Protein AF-A0A9D5JM65-F1 (afdb_monomer)

Radius of gyration: 15.27 Å; Cα contacts (8 Å, |Δi|>4): 127; chains: 1; bounding box: 40×22×41 Å

pLDDT: mean 88.27, std 8.83, range [47.34, 97.44]

Secondary structure (DSSP, 8-state):
---STT-SS-EE--TT-B-TTSPBPP-EE---EEEEEE-GGG-EEEEEE-SS-TTTT-TTSTTSSTTHHHHHHT--EEPP-

Foldseek 3Di:
DAADPPHPFHFDFDPPQQDPVGDGHGPDTQDKDKDWDQDPPRDIWIWIAGLFAPCCPDPPDPRGRPRNVCSVVVHIHTDDD

Solvent-accessible surface area (backbone atoms only — not comparable to full-atom values): 4999 Å² total; per-residue (Å²): 139,84,27,56,96,93,39,97,55,42,52,34,57,56,96,83,30,55,44,99,88,68,47,76,40,74,78,47,65,51,63,80,44,76,49,79,46,77,48,79,95,73,43,74,45,50,33,32,43,33,47,41,28,90,33,72,90,38,84,85,41,83,38,15,58,75,24,35,68,48,41,72,74,71,54,66,50,69,59,86,131

Sequence (81 aa):
MRGGPDTLRSVHGGRDSFTEQGFLETIIGGAHMMVADRGENGRLYLRFIHQFGAATRDDNSPHYEERAVLFASGDWKVMPR

Mean predicted aligned error: 5.07 Å

Structure (mmCIF, N/CA/C/O backbone):
data_AF-A0A9D5JM65-F1
#
_entry.id   AF-A0A9D5JM65-F1
#
loop_
_atom_site.group_PDB
_atom_site.id
_atom_site.type_symbol
_atom_site.label_atom_id
_atom_site.label_alt_id
_atom_s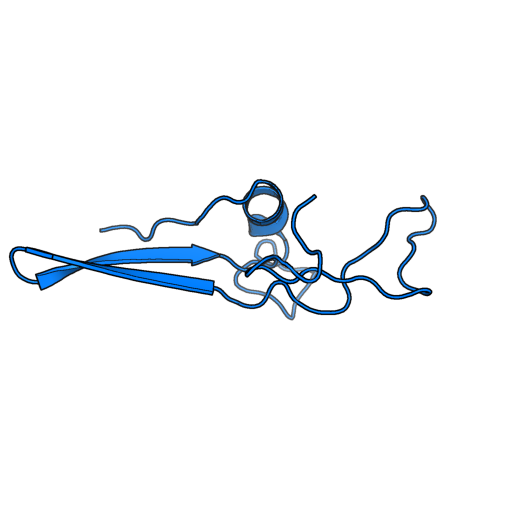ite.label_comp_id
_atom_site.label_asym_id
_atom_site.label_entity_id
_atom_site.label_seq_id
_atom_site.pdbx_PDB_ins_code
_atom_site.Cartn_x
_atom_site.Cartn_y
_atom_site.Cartn_z
_atom_site.occupancy
_atom_site.B_iso_or_equiv
_atom_site.auth_seq_id
_atom_site.auth_comp_id
_atom_site.auth_asym_id
_atom_site.auth_atom_id
_atom_site.pdbx_PDB_model_num
ATOM 1 N N . MET A 1 1 ? -4.548 -10.195 -8.383 1.00 47.34 1 MET A N 1
ATOM 2 C CA . MET A 1 1 ? -4.071 -8.814 -8.608 1.00 47.34 1 MET A CA 1
ATOM 3 C C . MET A 1 1 ? -5.280 -7.896 -8.752 1.00 47.34 1 MET A C 1
ATOM 5 O O . MET A 1 1 ? -6.144 -8.180 -9.570 1.00 47.34 1 MET A O 1
ATOM 9 N N . ARG A 1 2 ? -5.384 -6.865 -7.903 1.00 59.75 2 ARG A N 1
ATOM 10 C CA . ARG A 1 2 ? -6.277 -5.699 -8.072 1.00 59.75 2 ARG A CA 1
ATOM 11 C C . ARG A 1 2 ? -5.396 -4.556 -8.605 1.00 59.75 2 ARG A C 1
ATOM 13 O O . ARG A 1 2 ? -4.218 -4.549 -8.261 1.00 59.75 2 ARG A O 1
ATOM 20 N N . GLY A 1 3 ? -5.908 -3.656 -9.442 1.00 63.81 3 GLY A N 1
ATOM 21 C CA . GLY A 1 3 ? -5.080 -2.624 -10.092 1.00 63.81 3 GLY A CA 1
ATOM 22 C C . GLY A 1 3 ? -5.457 -2.293 -11.535 1.00 63.81 3 GLY A C 1
ATOM 23 O O . GLY A 1 3 ? -4.947 -1.319 -12.070 1.00 63.81 3 GLY A O 1
ATOM 24 N N . GLY A 1 4 ? -6.342 -3.079 -12.161 1.00 67.19 4 GLY A N 1
ATOM 25 C CA . GLY A 1 4 ? -6.883 -2.779 -13.489 1.00 67.19 4 GLY A CA 1
ATOM 26 C C . GLY A 1 4 ? -7.851 -1.583 -13.488 1.00 67.19 4 GLY A C 1
ATOM 27 O O . GLY A 1 4 ? -8.234 -1.113 -12.410 1.00 67.19 4 GLY A O 1
ATOM 28 N N . PRO A 1 5 ? -8.284 -1.122 -14.678 1.00 70.69 5 PRO A N 1
ATOM 29 C CA . PRO A 1 5 ? -9.081 0.101 -14.855 1.00 70.69 5 PRO A CA 1
ATOM 30 C C . PRO A 1 5 ? -10.401 0.120 -14.064 1.00 70.69 5 PRO A C 1
ATOM 32 O O . PRO A 1 5 ? -10.898 1.193 -13.742 1.00 70.69 5 PRO A O 1
ATOM 35 N N . ASP A 1 6 ? -10.909 -1.048 -13.662 1.00 80.00 6 ASP A N 1
ATOM 36 C CA . ASP A 1 6 ? -12.167 -1.198 -12.919 1.00 80.00 6 ASP A CA 1
ATOM 37 C C . ASP A 1 6 ? -11.977 -1.348 -11.398 1.00 80.00 6 ASP A C 1
ATOM 39 O O . ASP A 1 6 ? -12.830 -1.895 -10.695 1.00 80.00 6 ASP A O 1
ATOM 43 N N . THR A 1 7 ? -10.839 -0.908 -10.850 1.00 80.31 7 THR A N 1
ATOM 44 C CA . THR A 1 7 ? -10.581 -0.972 -9.405 1.00 80.31 7 THR A CA 1
ATOM 45 C C . THR A 1 7 ? -10.269 0.397 -8.815 1.00 80.31 7 THR A C 1
ATOM 47 O O . THR A 1 7 ? -9.437 1.132 -9.331 1.00 80.31 7 THR A O 1
ATOM 50 N N . LEU A 1 8 ? -10.890 0.714 -7.669 1.00 78.25 8 LEU A N 1
ATOM 51 C CA . LEU A 1 8 ? -10.630 1.958 -6.922 1.00 78.25 8 LEU A CA 1
ATOM 52 C C . LEU A 1 8 ? -9.155 2.122 -6.526 1.00 78.25 8 LEU A C 1
ATOM 54 O O . LEU A 1 8 ? -8.688 3.234 -6.299 1.00 78.25 8 LEU A O 1
ATOM 58 N N . ARG A 1 9 ? -8.427 1.009 -6.415 1.00 82.38 9 ARG A N 1
ATOM 59 C CA . ARG A 1 9 ? -7.011 0.996 -6.072 1.00 82.38 9 ARG A CA 1
ATOM 60 C C . ARG A 1 9 ? -6.177 0.818 -7.332 1.00 82.38 9 ARG A C 1
ATOM 62 O O . ARG A 1 9 ? -6.108 -0.285 -7.860 1.00 82.38 9 ARG A O 1
ATOM 69 N N . SER A 1 10 ? -5.504 1.884 -7.751 1.00 84.38 10 SER A N 1
ATOM 70 C CA . SER A 1 10 ? -4.592 1.890 -8.892 1.00 84.38 10 SER A CA 1
ATOM 71 C C . SER A 1 10 ? -3.172 1.498 -8.471 1.00 84.38 10 SER A C 1
ATOM 73 O O . SER A 1 10 ? -2.611 2.083 -7.547 1.00 84.38 10 SER A O 1
ATOM 75 N N . VAL A 1 11 ? -2.582 0.513 -9.150 1.00 85.81 11 VAL A N 1
ATOM 76 C CA . VAL A 1 11 ? -1.173 0.103 -9.007 1.00 85.81 11 VAL A CA 1
ATOM 77 C C . VAL A 1 11 ? -0.695 -0.297 -10.399 1.00 85.81 11 VAL A C 1
ATOM 79 O O . VAL A 1 11 ? -1.178 -1.284 -10.949 1.00 85.81 11 VAL A O 1
ATOM 82 N N . HIS A 1 12 ? 0.185 0.507 -10.991 1.00 84.06 12 HIS A N 1
ATOM 83 C CA . HIS A 1 12 ? 0.582 0.384 -12.393 1.00 84.06 12 HIS A CA 1
ATOM 84 C C . HIS A 1 12 ? 2.105 0.412 -12.524 1.00 84.06 12 HIS A C 1
ATOM 86 O O . HIS A 1 12 ? 2.763 1.310 -11.995 1.00 84.06 12 HIS A O 1
ATOM 92 N N . GLY A 1 13 ? 2.653 -0.551 -13.261 1.00 85.12 13 GLY A N 1
ATOM 93 C CA . GLY A 1 13 ? 4.018 -0.496 -13.787 1.00 85.12 13 GLY A CA 1
ATOM 94 C C . GLY A 1 13 ? 4.062 0.081 -15.203 1.00 85.12 13 GLY A C 1
ATOM 95 O O . GLY A 1 13 ? 3.024 0.274 -15.839 1.00 85.12 13 GLY A O 1
ATOM 96 N N . GLY A 1 14 ? 5.265 0.356 -15.695 1.00 84.69 14 GLY A N 1
ATOM 97 C CA . GLY A 1 14 ? 5.537 0.751 -17.076 1.00 84.69 14 GLY A CA 1
ATOM 98 C C . GLY A 1 14 ? 6.246 -0.362 -17.846 1.00 84.69 14 GLY A C 1
ATOM 99 O O . GLY A 1 14 ? 6.668 -1.360 -17.273 1.00 84.69 14 GLY A O 1
ATOM 100 N N . ARG A 1 15 ? 6.409 -0.189 -19.162 1.00 82.19 15 ARG A N 1
ATOM 101 C CA . ARG A 1 15 ? 7.129 -1.167 -20.004 1.00 82.19 15 ARG A CA 1
ATOM 102 C C . ARG A 1 15 ? 8.577 -1.384 -19.552 1.00 82.19 15 ARG A C 1
ATOM 104 O O . ARG A 1 15 ? 9.103 -2.469 -19.760 1.00 82.19 15 ARG A O 1
ATOM 111 N N . ASP A 1 16 ? 9.156 -0.378 -18.905 1.00 88.00 16 ASP A N 1
ATOM 112 C CA . ASP A 1 16 ? 10.552 -0.359 -18.474 1.00 88.00 16 ASP A CA 1
ATOM 113 C C . ASP A 1 16 ? 10.724 -0.618 -16.964 1.00 88.00 16 ASP A C 1
ATOM 115 O O . ASP A 1 16 ? 11.826 -0.472 -16.453 1.00 88.00 16 ASP A O 1
ATOM 119 N N . SER A 1 17 ? 9.665 -0.997 -16.230 1.00 86.19 17 SER A N 1
ATOM 120 C CA . SER A 1 17 ? 9.763 -1.316 -14.791 1.00 86.19 17 SER A CA 1
ATOM 121 C C . SER A 1 17 ? 9.854 -2.807 -14.488 1.00 86.19 17 SER A C 1
ATOM 123 O O . SER A 1 17 ? 9.447 -3.246 -13.414 1.00 86.19 17 SER A O 1
ATOM 125 N N . PHE A 1 18 ? 10.360 -3.606 -15.423 1.00 92.00 18 PHE A N 1
ATOM 126 C CA . PHE A 1 18 ? 10.704 -4.987 -15.110 1.00 92.00 18 PHE A CA 1
ATOM 127 C C . PHE A 1 18 ? 12.018 -5.029 -14.328 1.00 92.00 18 PHE A C 1
ATOM 129 O O . PHE A 1 18 ? 13.023 -4.481 -14.778 1.00 92.00 18 PHE A O 1
ATOM 136 N N . THR A 1 19 ? 12.023 -5.705 -13.181 1.00 90.00 19 THR A N 1
ATOM 137 C CA . THR A 1 19 ? 13.260 -6.053 -12.480 1.00 90.00 19 THR A CA 1
ATOM 138 C C . THR A 1 19 ? 14.073 -7.041 -13.313 1.00 90.00 19 THR A C 1
ATOM 140 O O . THR A 1 19 ? 13.545 -7.711 -14.205 1.00 90.00 19 THR A O 1
ATOM 143 N N . GLU A 1 20 ? 15.355 -7.209 -12.986 1.00 91.44 20 GLU A N 1
ATOM 144 C CA . GLU A 1 20 ? 16.216 -8.216 -13.627 1.00 91.44 20 GLU A CA 1
ATOM 145 C C . GLU A 1 20 ? 15.657 -9.646 -13.496 1.00 91.44 20 GLU A C 1
ATOM 147 O O . GLU A 1 20 ? 15.893 -10.498 -14.348 1.00 91.44 20 GLU A O 1
ATOM 152 N N . GLN A 1 21 ? 14.871 -9.903 -12.447 1.00 93.06 21 GLN A N 1
ATOM 153 C CA . GLN A 1 21 ? 14.187 -11.173 -12.191 1.00 93.06 21 GLN A CA 1
ATOM 154 C C . GLN A 1 21 ? 12.829 -11.286 -12.910 1.00 93.06 21 GLN A C 1
ATOM 156 O O . GLN A 1 21 ? 12.135 -12.290 -12.755 1.00 93.06 21 GLN A O 1
ATOM 161 N N . GLY A 1 22 ? 12.436 -10.278 -13.696 1.00 90.75 22 GLY A N 1
ATOM 162 C CA . GLY A 1 22 ? 11.215 -10.274 -14.5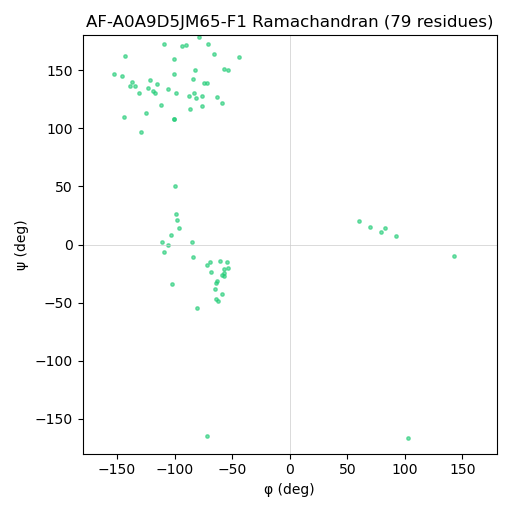00 1.00 90.75 22 GLY A CA 1
ATOM 163 C C . GLY A 1 22 ? 9.942 -9.878 -13.747 1.00 90.75 22 GLY A C 1
ATOM 164 O O . GLY A 1 22 ? 8.845 -10.095 -14.265 1.00 90.75 22 GLY A O 1
ATOM 165 N N . PHE A 1 23 ? 10.046 -9.299 -12.547 1.00 88.94 23 PHE A N 1
ATOM 166 C CA . PHE A 1 23 ? 8.882 -8.770 -11.829 1.00 88.94 23 PHE A CA 1
ATOM 167 C C . PHE A 1 23 ? 8.554 -7.357 -12.297 1.00 88.94 23 PHE A C 1
ATOM 169 O O . PHE A 1 23 ? 9.454 -6.569 -12.543 1.00 88.94 23 PHE A O 1
ATOM 176 N N . LEU A 1 24 ? 7.270 -7.012 -12.393 1.00 88.25 24 LEU A N 1
ATOM 177 C CA . LEU A 1 24 ? 6.860 -5.649 -12.722 1.00 88.25 24 LEU A CA 1
ATOM 178 C C . LEU A 1 24 ? 6.783 -4.796 -11.449 1.00 88.25 24 LEU A C 1
ATOM 180 O O . LEU A 1 24 ? 5.934 -5.037 -10.588 1.00 88.25 24 LEU A O 1
ATOM 184 N N . GLU A 1 25 ? 7.620 -3.769 -11.357 1.00 88.12 25 GLU A N 1
ATOM 185 C CA . GLU A 1 25 ? 7.553 -2.762 -10.302 1.00 88.12 25 GLU A CA 1
ATOM 186 C C . GLU A 1 25 ? 6.519 -1.680 -10.616 1.00 88.12 25 GLU A C 1
ATOM 188 O O . GLU A 1 25 ? 6.231 -1.350 -11.772 1.00 88.12 25 GLU A O 1
ATOM 193 N N . THR A 1 26 ? 5.946 -1.120 -9.553 1.00 84.88 26 THR A N 1
ATOM 194 C CA . THR A 1 26 ? 4.953 -0.047 -9.648 1.00 84.88 26 THR A CA 1
ATOM 195 C C . THR A 1 26 ? 5.647 1.294 -9.852 1.00 84.88 26 THR A C 1
ATOM 197 O O . THR A 1 26 ? 6.460 1.693 -9.027 1.00 84.88 26 THR A O 1
ATOM 200 N N . ILE A 1 27 ? 5.260 2.025 -10.898 1.00 84.75 27 ILE A N 1
ATOM 201 C CA . ILE A 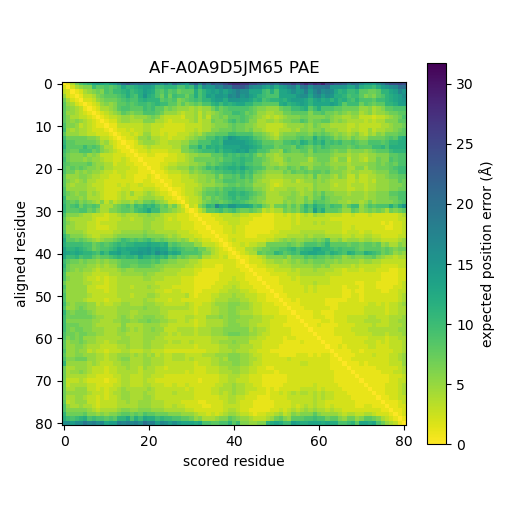1 27 ? 5.715 3.399 -11.167 1.00 84.75 27 ILE A CA 1
ATOM 202 C C . ILE A 1 27 ? 4.636 4.417 -10.762 1.00 84.75 27 ILE A C 1
ATOM 204 O O . ILE A 1 27 ? 4.949 5.524 -10.330 1.00 84.75 27 ILE A O 1
ATOM 208 N N . ILE A 1 28 ? 3.351 4.063 -10.907 1.00 81.94 28 ILE A N 1
ATOM 209 C CA . ILE A 1 28 ? 2.218 4.979 -10.711 1.00 81.94 28 ILE A CA 1
ATOM 210 C C . ILE A 1 28 ? 1.127 4.314 -9.865 1.00 81.94 28 ILE A C 1
ATOM 212 O O . ILE A 1 28 ? 0.724 3.174 -10.106 1.00 81.94 28 ILE A O 1
ATOM 216 N N . GLY A 1 29 ? 0.584 5.070 -8.911 1.00 79.44 29 GLY A N 1
ATOM 217 C CA . GLY A 1 29 ? -0.507 4.632 -8.042 1.00 79.44 29 GLY A CA 1
ATOM 218 C C . GLY A 1 29 ? -0.034 4.239 -6.643 1.00 79.44 29 GLY A C 1
ATOM 219 O O . GLY A 1 29 ? 1.068 4.584 -6.230 1.00 79.44 29 GLY A O 1
ATOM 220 N N . GLY A 1 30 ? -0.912 3.577 -5.889 1.00 75.38 30 GLY A N 1
ATOM 221 C CA . GLY A 1 30 ? -0.663 3.158 -4.505 1.00 75.38 30 GLY A CA 1
ATOM 222 C C . GLY A 1 30 ? -0.598 4.289 -3.465 1.00 75.38 30 GLY A C 1
ATOM 223 O O . GLY A 1 30 ? -0.194 4.060 -2.326 1.00 75.38 30 GLY A O 1
ATOM 224 N N . ALA A 1 31 ? -1.065 5.484 -3.839 1.00 80.06 31 ALA A N 1
ATOM 225 C CA . ALA A 1 31 ? -1.113 6.677 -2.999 1.00 80.06 31 ALA A CA 1
ATOM 226 C C . ALA A 1 31 ? -1.616 6.421 -1.565 1.00 80.06 31 ALA A C 1
ATOM 228 O O . ALA A 1 31 ? -2.298 5.439 -1.268 1.00 80.06 31 ALA A O 1
ATOM 229 N N . HIS A 1 32 ? -1.315 7.361 -0.669 1.00 90.06 32 HIS A N 1
ATOM 230 C CA . HIS A 1 32 ? -1.791 7.293 0.706 1.00 90.06 32 HIS A CA 1
ATOM 231 C C . HIS A 1 32 ? -3.323 7.266 0.734 1.00 90.06 32 HIS A C 1
ATOM 233 O O . HIS A 1 32 ? -3.979 8.184 0.245 1.00 90.06 32 HIS A O 1
ATOM 239 N N . MET A 1 33 ? -3.883 6.213 1.323 1.00 92.06 33 MET A N 1
ATOM 240 C CA . MET A 1 33 ? -5.321 6.058 1.499 1.00 92.06 33 MET A CA 1
ATOM 241 C C . MET A 1 33 ? -5.652 6.067 2.984 1.00 92.06 33 MET A C 1
ATOM 243 O O . MET A 1 33 ? -4.981 5.411 3.781 1.00 92.06 33 MET A O 1
ATOM 247 N N . MET A 1 34 ? -6.734 6.753 3.341 1.00 94.31 34 MET A N 1
ATOM 248 C CA . MET A 1 34 ? -7.244 6.820 4.704 1.00 94.31 34 MET A CA 1
ATOM 249 C C . MET A 1 34 ? -8.767 6.711 4.693 1.00 94.31 34 MET A C 1
ATOM 251 O O . MET A 1 34 ? -9.437 7.334 3.873 1.00 94.31 34 MET A O 1
ATOM 255 N N . VAL A 1 35 ? -9.299 5.915 5.615 1.00 94.56 35 VAL A N 1
ATOM 256 C CA . VAL A 1 35 ? -10.731 5.782 5.884 1.00 94.56 35 VAL A CA 1
ATOM 257 C C . VAL A 1 35 ? -10.974 6.247 7.312 1.00 94.56 35 VAL A C 1
ATOM 259 O O . VAL A 1 35 ? -10.268 5.829 8.236 1.00 94.56 35 VAL A O 1
ATOM 262 N N . ALA A 1 36 ? -11.956 7.129 7.468 1.00 94.94 36 ALA A N 1
ATOM 263 C CA . ALA A 1 36 ? -12.342 7.712 8.738 1.00 94.94 36 ALA A CA 1
ATOM 264 C C . ALA A 1 36 ? -13.832 7.462 8.979 1.00 94.94 36 ALA A C 1
ATOM 266 O O . ALA A 1 36 ? -14.671 8.025 8.277 1.00 94.94 36 ALA A O 1
ATOM 267 N N . ASP A 1 37 ? -14.146 6.656 9.989 1.00 94.50 37 ASP A N 1
ATOM 268 C CA . ASP A 1 37 ? -15.520 6.416 10.418 1.00 94.50 37 ASP A CA 1
ATOM 269 C C . ASP A 1 37 ? -15.788 7.167 11.723 1.00 94.50 37 ASP A C 1
ATOM 271 O O . ASP A 1 37 ? -15.002 7.106 12.674 1.00 94.50 37 ASP A O 1
ATOM 275 N N . ARG A 1 38 ? -16.922 7.866 11.793 1.00 92.75 38 ARG A N 1
ATOM 276 C CA . ARG A 1 38 ? -17.383 8.524 13.019 1.00 92.75 38 ARG A CA 1
ATOM 277 C C . ARG A 1 38 ? -18.461 7.668 13.67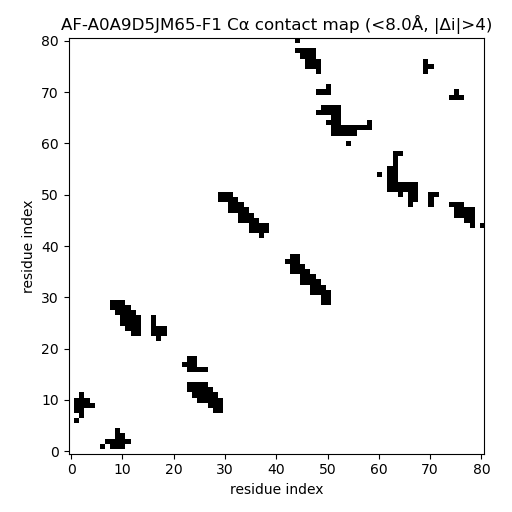0 1.00 92.75 38 ARG A C 1
ATOM 279 O O . ARG A 1 38 ? -19.576 7.577 13.166 1.00 92.75 38 ARG A O 1
ATOM 286 N N . GLY A 1 39 ? -18.110 7.042 14.785 1.00 88.62 39 GLY A N 1
ATOM 287 C CA . GLY A 1 39 ? -19.037 6.298 15.625 1.00 88.62 39 GLY A CA 1
ATOM 288 C C . GLY A 1 39 ? -19.886 7.201 16.518 1.00 88.62 39 GLY A C 1
ATOM 289 O O . GLY A 1 39 ? -19.729 8.426 16.566 1.00 88.62 39 GLY A O 1
ATOM 290 N N . GLU A 1 40 ? -20.771 6.563 17.276 1.00 90.31 40 GLU A N 1
ATOM 291 C CA . GLU A 1 40 ? -21.574 7.221 18.304 1.00 90.31 40 GLU A CA 1
ATOM 292 C C . GLU A 1 40 ? -20.687 7.937 19.335 1.00 90.31 40 GLU A C 1
ATOM 294 O O . GLU A 1 40 ? -19.534 7.560 19.575 1.00 90.31 40 GLU A O 1
ATOM 299 N N . ASN A 1 41 ? -21.218 9.006 19.932 1.00 88.62 41 ASN A N 1
ATOM 300 C CA . ASN A 1 41 ? -20.521 9.851 20.912 1.00 88.62 41 ASN A CA 1
ATOM 301 C C . ASN A 1 41 ? -19.236 10.518 20.384 1.00 88.62 41 ASN A C 1
ATOM 303 O O . ASN A 1 41 ? -18.386 10.942 21.161 1.00 88.62 41 ASN A O 1
ATOM 307 N N . GLY A 1 42 ? -19.082 10.624 19.060 1.00 89.25 42 GLY A N 1
ATOM 308 C CA . GLY A 1 42 ? -17.943 11.298 18.435 1.00 89.25 42 GLY A CA 1
ATOM 309 C C . GLY A 1 42 ? -16.659 10.469 18.384 1.00 89.25 42 GLY A C 1
ATOM 310 O O . GLY A 1 42 ? -15.617 11.020 18.036 1.00 89.25 42 GLY A O 1
ATOM 311 N N . ARG A 1 43 ? -16.715 9.163 18.683 1.00 91.75 43 ARG A N 1
ATOM 312 C CA . ARG A 1 43 ? -15.550 8.276 18.562 1.00 91.75 43 ARG A CA 1
ATOM 313 C C . ARG A 1 43 ? -15.102 8.190 17.103 1.00 91.75 43 ARG A C 1
A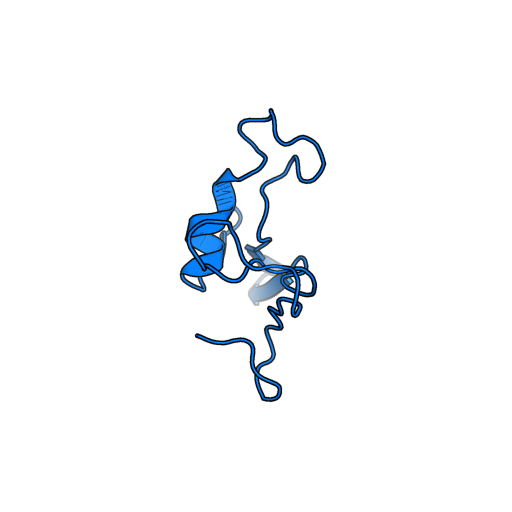TOM 315 O O . ARG A 1 43 ? -15.900 7.850 16.234 1.00 91.75 43 ARG A O 1
ATOM 322 N N . LEU A 1 44 ? -13.827 8.459 16.845 1.00 93.12 44 LEU A N 1
ATOM 323 C CA . LEU A 1 44 ? -13.243 8.389 15.509 1.00 93.12 44 LEU A CA 1
ATOM 324 C C . LEU A 1 44 ? -12.507 7.059 15.326 1.00 93.12 44 LEU A C 1
ATOM 326 O O . LEU A 1 44 ? -11.691 6.673 16.161 1.00 93.12 44 LEU A O 1
ATOM 330 N N . TYR A 1 45 ? -12.782 6.368 14.226 1.00 94.31 45 TYR A N 1
ATOM 331 C CA . TYR A 1 45 ? -12.060 5.176 13.808 1.00 94.31 45 TYR A CA 1
ATOM 332 C C . TYR A 1 45 ? -11.275 5.490 12.552 1.00 94.31 45 TYR A C 1
ATOM 334 O O . TYR A 1 45 ? -11.849 5.851 11.528 1.00 94.31 45 TYR A O 1
ATOM 342 N N . LEU A 1 46 ? -9.957 5.344 12.642 1.00 95.50 46 LEU A N 1
ATOM 343 C CA . LEU A 1 46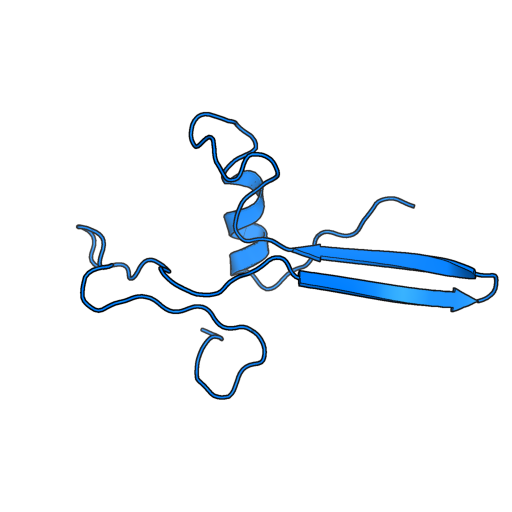 ? -9.056 5.646 11.546 1.00 95.50 46 LEU A CA 1
ATOM 344 C C . LEU A 1 46 ? -8.309 4.394 11.133 1.00 95.50 46 LEU A C 1
ATOM 346 O O . LEU A 1 46 ? -7.719 3.687 11.956 1.00 95.50 46 LEU A O 1
ATOM 350 N N . ARG A 1 47 ? -8.288 4.164 9.829 1.00 96.31 47 ARG A N 1
ATOM 351 C CA . ARG A 1 47 ? -7.421 3.169 9.221 1.00 96.31 47 ARG A CA 1
ATOM 352 C C . ARG A 1 47 ? -6.811 3.742 7.957 1.00 96.31 47 ARG A C 1
ATOM 354 O O . ARG A 1 47 ? -7.478 4.456 7.212 1.00 96.31 47 ARG A O 1
ATOM 361 N N . PHE A 1 48 ? -5.538 3.463 7.732 1.00 95.12 48 PHE A N 1
ATOM 362 C CA . PHE A 1 48 ? -4.799 4.025 6.609 1.00 95.12 48 PHE A CA 1
ATOM 363 C C . PHE A 1 48 ? -3.824 3.009 6.027 1.00 95.12 48 PHE A C 1
ATOM 365 O O . PHE A 1 48 ? -3.483 2.015 6.670 1.00 95.12 48 PHE A O 1
ATOM 372 N N . ILE A 1 49 ? -3.369 3.256 4.806 1.00 94.38 49 ILE A N 1
ATOM 373 C CA . ILE A 1 49 ? -2.318 2.465 4.180 1.00 94.38 49 ILE A CA 1
ATOM 374 C C . ILE A 1 49 ? -1.547 3.313 3.165 1.00 94.38 49 ILE A C 1
ATOM 376 O O . ILE A 1 49 ? -2.093 4.209 2.523 1.00 94.38 49 ILE A O 1
ATOM 380 N N . HIS A 1 50 ? -0.257 3.026 3.046 1.00 92.62 50 HIS A N 1
ATOM 381 C CA . HIS A 1 50 ? 0.656 3.561 2.043 1.00 92.62 50 HIS A CA 1
ATOM 382 C C . HIS A 1 50 ? 1.661 2.453 1.711 1.00 92.62 50 HIS A C 1
ATOM 384 O O . HIS A 1 50 ? 1.986 1.665 2.603 1.00 92.62 50 HIS A O 1
ATOM 390 N N . GLN A 1 51 ? 2.112 2.354 0.456 1.00 90.12 51 GLN A N 1
ATOM 391 C CA . GLN A 1 51 ? 3.027 1.275 0.042 1.00 90.12 51 GLN A CA 1
ATOM 392 C C . GLN A 1 51 ? 4.378 1.328 0.764 1.00 90.12 51 GLN A C 1
ATOM 394 O O . GLN A 1 51 ? 4.961 0.291 1.058 1.00 90.12 51 GLN A O 1
ATOM 399 N N . PHE A 1 52 ? 4.816 2.537 1.114 1.00 92.69 52 PHE A N 1
ATOM 400 C CA . PHE A 1 52 ? 5.995 2.789 1.931 1.00 92.69 52 PHE A CA 1
ATOM 401 C C . PHE A 1 52 ? 5.597 3.096 3.380 1.00 92.69 52 PHE A C 1
ATOM 403 O O . PHE A 1 52 ? 4.472 3.521 3.676 1.00 92.69 52 PHE A O 1
ATOM 410 N N . GLY A 1 53 ? 6.543 2.934 4.294 1.00 91.25 53 GLY A N 1
ATOM 411 C CA . GLY A 1 53 ? 6.464 3.412 5.663 1.00 91.25 53 GLY A CA 1
ATOM 412 C C . GLY A 1 53 ? 6.585 4.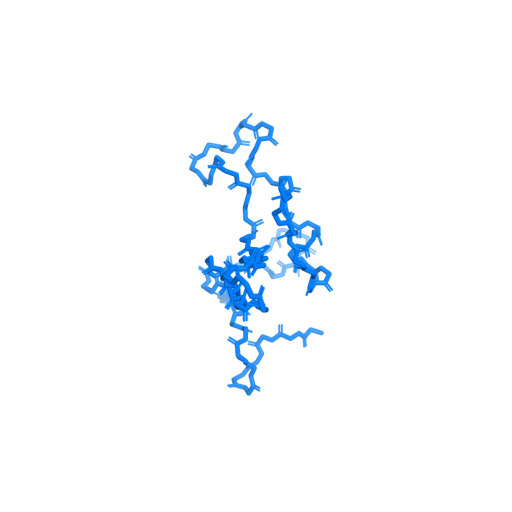936 5.779 1.00 91.25 53 GLY A C 1
ATOM 413 O O . GLY A 1 53 ? 6.382 5.686 4.821 1.00 91.25 53 GLY A O 1
ATOM 414 N N . ALA A 1 54 ? 6.843 5.411 7.000 1.00 92.75 54 ALA A N 1
ATOM 415 C CA . ALA A 1 54 ? 6.887 6.844 7.307 1.00 92.75 54 ALA A CA 1
ATOM 416 C C . ALA A 1 54 ? 8.073 7.580 6.656 1.00 92.75 54 ALA A C 1
ATOM 418 O O . ALA A 1 54 ? 7.983 8.783 6.423 1.00 92.75 54 ALA A O 1
ATOM 419 N N . ALA A 1 55 ? 9.152 6.871 6.324 1.00 95.12 55 ALA A N 1
ATOM 420 C CA . ALA A 1 55 ? 10.359 7.437 5.731 1.00 95.12 55 ALA A CA 1
ATOM 421 C C . ALA A 1 55 ? 10.393 7.236 4.206 1.00 95.12 55 ALA A C 1
ATOM 423 O O . ALA A 1 55 ? 11.382 6.780 3.658 1.00 95.12 55 ALA A O 1
ATOM 424 N N . THR A 1 56 ? 9.317 7.589 3.492 1.00 91.19 56 THR A N 1
ATOM 425 C CA . THR A 1 56 ? 9.141 7.322 2.040 1.00 91.19 56 THR A CA 1
ATOM 426 C C . THR A 1 56 ? 10.287 7.818 1.136 1.00 91.19 56 THR A C 1
ATOM 428 O O . THR A 1 56 ? 10.405 7.370 0.001 1.00 91.19 56 THR A O 1
ATOM 431 N N . ARG A 1 57 ? 11.112 8.764 1.598 1.00 92.69 57 ARG A N 1
ATOM 432 C CA . ARG A 1 57 ? 12.213 9.355 0.818 1.00 92.69 57 ARG A CA 1
ATOM 433 C C . ARG A 1 57 ? 13.609 8.875 1.229 1.00 92.69 57 ARG A C 1
ATOM 435 O O . ARG A 1 57 ? 14.574 9.356 0.648 1.00 92.69 57 ARG A O 1
ATOM 442 N N . ASP A 1 58 ? 13.711 8.009 2.231 1.00 95.50 58 ASP A N 1
ATOM 443 C CA . ASP A 1 58 ? 14.977 7.500 2.762 1.00 95.50 58 ASP A CA 1
ATOM 444 C C . ASP A 1 58 ? 14.913 5.974 2.813 1.00 95.50 58 ASP A C 1
ATOM 446 O O . ASP A 1 58 ? 14.354 5.406 3.748 1.00 95.50 58 ASP A O 1
ATOM 450 N N . ASP A 1 59 ? 15.457 5.332 1.782 1.00 94.25 59 ASP A N 1
ATOM 451 C CA . ASP A 1 59 ? 15.493 3.877 1.613 1.00 94.25 59 ASP A CA 1
ATOM 452 C C . ASP A 1 59 ? 16.413 3.157 2.609 1.00 94.25 59 ASP A C 1
ATOM 454 O O . ASP A 1 59 ? 16.266 1.956 2.820 1.00 94.25 59 ASP A O 1
ATOM 458 N N . ASN A 1 60 ? 17.295 3.887 3.298 1.00 97.00 60 ASN A N 1
ATOM 459 C CA . ASN A 1 60 ? 18.140 3.336 4.360 1.00 97.00 60 ASN A CA 1
ATOM 460 C C . ASN A 1 60 ? 17.425 3.295 5.717 1.00 97.00 60 ASN A C 1
ATOM 462 O O . ASN A 1 60 ? 17.929 2.707 6.678 1.00 97.00 60 ASN A O 1
ATOM 466 N N . SER A 1 61 ? 16.257 3.932 5.829 1.00 97.44 61 SER A N 1
ATOM 467 C CA . SER A 1 61 ? 15.482 3.940 7.061 1.00 97.44 61 SER A CA 1
ATOM 468 C C . SER A 1 61 ? 14.794 2.590 7.285 1.00 97.44 61 SER A C 1
ATOM 470 O O . SER A 1 61 ? 14.129 2.086 6.376 1.00 97.44 61 SER A O 1
ATOM 472 N N . PRO A 1 62 ? 14.766 2.057 8.524 1.00 95.81 62 PRO A N 1
ATOM 473 C CA . PRO A 1 62 ? 13.909 0.911 8.846 1.00 95.81 62 PRO A CA 1
ATOM 474 C C . PRO A 1 62 ? 12.417 1.218 8.627 1.00 95.81 62 PRO A C 1
ATOM 476 O O . PRO A 1 62 ? 11.593 0.308 8.577 1.00 95.81 62 PRO A O 1
ATOM 479 N N . HIS A 1 63 ? 12.065 2.499 8.479 1.00 95.56 63 HIS A N 1
ATOM 480 C CA . HIS A 1 63 ? 10.709 2.971 8.240 1.00 95.56 63 HIS A CA 1
ATOM 481 C C . HIS A 1 63 ? 10.387 3.220 6.759 1.00 95.56 63 HIS A C 1
ATOM 483 O O . HIS A 1 63 ? 9.382 3.876 6.469 1.00 95.56 63 HIS A O 1
ATOM 489 N N . TYR A 1 64 ? 11.207 2.732 5.822 1.00 95.06 64 TYR A N 1
ATOM 490 C CA . TYR A 1 64 ? 10.958 2.851 4.382 1.00 95.06 64 TYR A CA 1
ATOM 491 C C . TYR A 1 64 ? 9.972 1.803 3.855 1.00 95.06 64 TYR A C 1
ATOM 493 O O . TYR A 1 64 ? 8.949 2.157 3.275 1.00 95.06 64 TYR A O 1
ATOM 501 N N . GLU A 1 65 ? 10.230 0.516 4.089 1.00 94.38 65 GLU A N 1
ATOM 502 C CA . GLU A 1 65 ? 9.486 -0.594 3.461 1.00 94.38 65 GLU A CA 1
ATOM 503 C C . GLU A 1 65 ? 8.604 -1.396 4.428 1.00 94.38 65 GLU A C 1
ATOM 505 O O . GLU A 1 65 ? 7.899 -2.317 4.020 1.00 94.38 65 GLU A O 1
ATOM 510 N N . GLU A 1 66 ? 8.550 -0.999 5.703 1.00 93.75 66 GLU A N 1
ATOM 511 C CA . GLU A 1 66 ? 7.839 -1.707 6.785 1.00 93.75 66 GLU A CA 1
ATOM 512 C C . GLU A 1 66 ? 6.339 -1.986 6.506 1.00 93.75 66 GLU A C 1
ATOM 514 O O 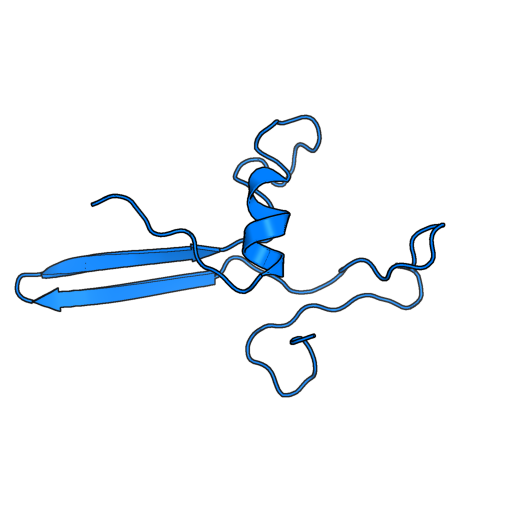. GLU A 1 66 ? 5.707 -2.773 7.211 1.00 93.75 66 GLU A O 1
ATOM 519 N N . ARG A 1 67 ? 5.736 -1.320 5.506 1.00 92.19 67 ARG A N 1
ATOM 520 C CA . ARG A 1 67 ? 4.311 -1.442 5.133 1.00 92.19 67 ARG A CA 1
ATOM 521 C C . ARG A 1 67 ? 4.070 -2.166 3.815 1.00 92.19 67 ARG A C 1
ATOM 523 O O . ARG A 1 67 ? 2.910 -2.440 3.514 1.00 92.19 67 ARG A O 1
ATOM 530 N N . ALA A 1 68 ? 5.113 -2.511 3.061 1.00 91.75 68 ALA A N 1
ATOM 531 C CA . ALA A 1 68 ? 4.973 -3.082 1.723 1.00 91.75 68 ALA A CA 1
ATOM 532 C C . ALA A 1 68 ? 4.164 -4.390 1.734 1.00 91.75 68 ALA A C 1
ATOM 534 O O . ALA A 1 68 ? 3.247 -4.558 0.931 1.00 91.75 68 ALA A O 1
ATOM 535 N N . VAL A 1 69 ? 4.424 -5.273 2.707 1.00 93.00 69 VAL A N 1
ATOM 536 C CA . VAL A 1 69 ? 3.701 -6.550 2.859 1.00 93.00 69 VAL A CA 1
ATOM 537 C C . VAL A 1 69 ? 2.218 -6.328 3.179 1.00 93.00 69 VAL A C 1
ATOM 539 O O . VAL A 1 69 ? 1.357 -6.916 2.528 1.00 93.00 69 VAL A O 1
ATOM 542 N N . LEU A 1 70 ? 1.906 -5.438 4.130 1.00 94.50 70 LEU A N 1
ATOM 543 C CA . LEU A 1 70 ? 0.524 -5.101 4.504 1.00 94.50 70 LEU A CA 1
ATOM 544 C C . LEU A 1 70 ? -0.229 -4.423 3.347 1.00 94.50 70 LEU A C 1
ATOM 546 O O . LEU A 1 70 ? -1.407 -4.676 3.104 1.00 94.50 70 LEU A O 1
ATOM 550 N N . PHE A 1 71 ? 0.463 -3.564 2.594 1.00 92.31 71 PHE A N 1
ATOM 551 C CA . PHE A 1 71 ? -0.080 -2.957 1.387 1.00 92.31 71 PHE A CA 1
ATOM 552 C C . PHE A 1 71 ? -0.400 -4.042 0.349 1.00 92.31 71 PHE A C 1
ATOM 554 O O . PHE A 1 71 ? -1.514 -4.054 -0.185 1.00 92.31 71 PHE A O 1
ATOM 561 N N . ALA A 1 72 ? 0.531 -4.961 0.082 1.00 90.31 72 ALA A N 1
ATOM 562 C CA . ALA A 1 72 ? 0.375 -6.025 -0.907 1.00 90.31 72 ALA A CA 1
ATOM 563 C C . ALA A 1 72 ? -0.756 -7.012 -0.563 1.00 90.31 72 ALA A C 1
ATOM 565 O O . ALA A 1 72 ? -1.439 -7.479 -1.477 1.00 90.31 72 ALA A O 1
ATOM 566 N N . SER A 1 73 ? -1.012 -7.279 0.725 1.00 92.69 73 SER A N 1
ATOM 567 C CA . SER A 1 73 ? -2.123 -8.140 1.163 1.00 92.69 73 SER A CA 1
ATOM 568 C C . SER A 1 73 ? -3.505 -7.502 0.985 1.00 92.69 73 SER A C 1
ATOM 570 O O . SER A 1 73 ? -4.509 -8.209 0.935 1.00 92.69 73 SER A O 1
ATOM 572 N N . GLY A 1 74 ? -3.576 -6.176 0.820 1.00 90.62 74 GLY A N 1
ATOM 573 C CA . GLY A 1 74 ? -4.851 -5.460 0.735 1.00 90.62 74 GLY A CA 1
ATOM 574 C C . GLY A 1 74 ? -5.375 -4.940 2.071 1.00 90.62 74 GLY A C 1
ATOM 575 O O . GLY A 1 74 ? -6.494 -4.426 2.113 1.00 90.62 74 GLY A O 1
ATOM 576 N N . ASP A 1 75 ? -4.573 -5.045 3.128 1.00 93.94 75 ASP A N 1
ATOM 577 C CA . ASP A 1 75 ? -4.969 -4.713 4.489 1.00 93.94 75 ASP A CA 1
ATOM 578 C C . ASP A 1 75 ? -4.703 -3.247 4.852 1.00 93.94 75 ASP A C 1
ATOM 580 O O . ASP A 1 75 ? -4.085 -2.473 4.114 1.00 93.94 75 ASP A O 1
ATOM 584 N 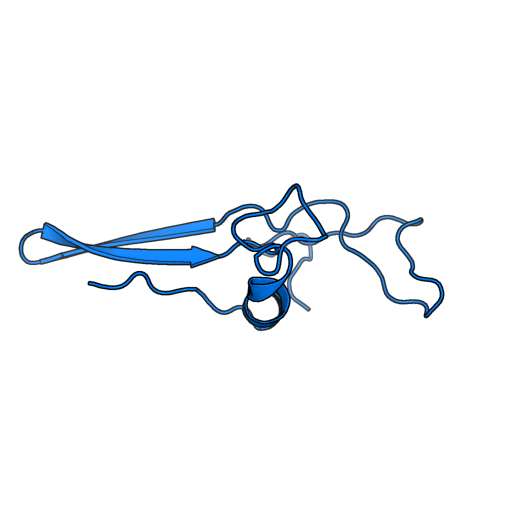N . TRP A 1 76 ? -5.206 -2.856 6.024 1.00 94.81 76 TRP A N 1
ATOM 585 C CA . TRP A 1 76 ? -5.128 -1.495 6.541 1.00 94.81 76 TRP A CA 1
ATOM 586 C C . TRP A 1 76 ? -4.413 -1.462 7.886 1.00 94.81 76 TRP A C 1
ATOM 588 O O . TRP A 1 76 ? -4.667 -2.294 8.757 1.00 94.81 76 TRP A O 1
ATOM 598 N N . LYS A 1 77 ? -3.593 -0.433 8.104 1.00 95.06 77 LYS A N 1
ATOM 599 C CA . LYS A 1 77 ? -3.092 -0.108 9.437 1.00 95.06 77 LYS A CA 1
ATOM 600 C C . LYS A 1 77 ? -4.200 0.578 10.227 1.00 95.06 77 LYS A C 1
ATOM 602 O O . LYS A 1 77 ? -4.668 1.649 9.845 1.00 95.06 77 LYS A O 1
ATOM 607 N N . VAL A 1 78 ? -4.601 -0.037 11.334 1.00 95.56 78 VAL A N 1
ATOM 608 C CA . VAL A 1 78 ? -5.560 0.540 12.282 1.00 95.56 78 VAL A CA 1
ATOM 609 C C . VAL A 1 78 ? -4.812 1.470 13.231 1.00 95.56 78 VAL A C 1
ATOM 611 O O . VAL A 1 78 ? -3.773 1.095 13.779 1.00 95.56 78 VAL A O 1
ATOM 614 N N . MET A 1 79 ? -5.317 2.690 13.409 1.00 90.75 79 MET A N 1
ATOM 615 C CA . MET A 1 79 ? -4.756 3.608 14.395 1.00 90.75 79 MET A CA 1
ATOM 616 C C . MET A 1 79 ? -5.110 3.141 15.815 1.00 90.75 79 MET A C 1
ATOM 618 O O . MET A 1 79 ? -6.250 2.722 16.045 1.00 90.75 79 MET A O 1
ATOM 622 N N . PRO A 1 80 ? -4.166 3.217 16.770 1.00 83.06 80 PRO A N 1
ATOM 623 C CA . PRO A 1 80 ? -4.469 3.034 18.186 1.00 83.06 80 PRO A CA 1
ATOM 624 C C . PRO A 1 80 ? -5.591 3.979 18.640 1.00 83.06 80 PRO A C 1
ATOM 626 O O . PRO A 1 80 ? -5.754 5.062 18.075 1.00 83.06 80 PRO A O 1
ATOM 629 N N . ARG A 1 81 ? -6.365 3.543 19.638 1.00 72.62 81 ARG A N 1
ATOM 630 C CA . ARG A 1 81 ? -7.431 4.341 20.259 1.00 72.62 81 ARG A CA 1
ATOM 631 C C . ARG A 1 81 ? -6.894 5.217 21.377 1.00 72.62 81 ARG A C 1
ATOM 633 O O . ARG A 1 81 ? -5.946 4.755 22.049 1.00 72.62 81 ARG A O 1
#

Nearest PDB structures (foldseek):
  3zvi-assembly1_B  TM=3.455E-01  e=6.227E+00  Clostridium tetanomorphum
  7zub-assembly1_B  TM=2.708E-01  e=9.072E+00  Homo sapiens